Protein AF-K9H1A8-F1 (afdb_monomer_lite)

Organism: NCBI:txid1238182

Structure (mmCIF, N/CA/C/O backbone):
data_AF-K9H1A8-F1
#
_entry.id   AF-K9H1A8-F1
#
loop_
_atom_site.group_PDB
_atom_site.id
_atom_site.type_symbol
_atom_site.label_atom_id
_atom_site.label_alt_id
_atom_site.label_comp_id
_atom_site.label_asym_id
_atom_site.label_entity_id
_atom_site.label_seq_id
_atom_site.pdbx_PDB_ins_code
_atom_site.Cartn_x
_atom_site.Cartn_y
_atom_site.Cartn_z
_atom_site.occupancy
_atom_site.B_iso_or_equiv
_atom_site.auth_seq_id
_atom_site.auth_comp_id
_atom_site.auth_asym_id
_atom_site.auth_atom_id
_atom_site.pdbx_PDB_model_num
ATOM 1 N N . MET A 1 1 ? -15.437 -6.084 16.283 1.00 65.38 1 MET A N 1
ATOM 2 C CA . MET A 1 1 ? -15.040 -6.620 14.962 1.00 65.38 1 MET A CA 1
ATOM 3 C C . MET A 1 1 ? -14.101 -5.665 14.222 1.00 65.38 1 MET A C 1
ATOM 5 O O . MET A 1 1 ? -13.011 -6.081 13.855 1.00 65.38 1 MET A O 1
ATOM 9 N N . THR A 1 2 ? -14.446 -4.380 14.098 1.00 81.38 2 THR A N 1
ATOM 10 C CA . THR A 1 2 ? -13.653 -3.363 13.374 1.00 81.38 2 THR A CA 1
ATOM 11 C C . THR A 1 2 ? -12.218 -3.180 13.889 1.00 81.38 2 THR A C 1
ATOM 13 O O . THR A 1 2 ? -11.306 -3.032 13.087 1.00 81.38 2 THR A O 1
ATOM 16 N N . LYS A 1 3 ? -11.985 -3.277 15.209 1.00 82.44 3 LYS A N 1
ATOM 17 C CA . LYS A 1 3 ? -10.640 -3.169 15.809 1.00 82.44 3 LYS A CA 1
ATOM 18 C C . LYS A 1 3 ? -9.676 -4.256 15.313 1.00 82.44 3 LYS A C 1
ATOM 20 O O . LYS A 1 3 ? -8.585 -3.936 14.871 1.00 82.44 3 LYS A O 1
ATOM 25 N N . THR A 1 4 ? -10.089 -5.525 15.330 1.00 87.94 4 THR A N 1
ATOM 26 C CA . THR A 1 4 ? -9.261 -6.647 14.847 1.00 87.94 4 THR A CA 1
ATOM 27 C C . THR A 1 4 ? -8.971 -6.532 13.351 1.00 87.94 4 THR A C 1
ATOM 29 O O . THR A 1 4 ? -7.853 -6.777 12.918 1.00 87.94 4 THR A O 1
ATOM 32 N N . MET A 1 5 ? -9.959 -6.105 12.559 1.00 91.44 5 MET A N 1
ATOM 33 C CA . MET A 1 5 ? -9.769 -5.883 11.125 1.00 91.44 5 MET A CA 1
ATOM 34 C C . MET A 1 5 ? -8.775 -4.747 10.846 1.00 91.44 5 MET A C 1
ATOM 36 O O . MET A 1 5 ? -7.933 -4.885 9.964 1.00 91.44 5 MET A O 1
ATOM 40 N N . LEU A 1 6 ? -8.844 -3.656 11.614 1.00 92.50 6 LEU A N 1
ATOM 41 C CA . LEU A 1 6 ? -7.923 -2.527 11.499 1.00 92.50 6 LEU A CA 1
ATOM 42 C C . LEU A 1 6 ? -6.485 -2.908 11.881 1.00 92.50 6 LEU A C 1
ATOM 44 O O . LEU A 1 6 ? -5.560 -2.482 11.201 1.00 92.50 6 LEU A O 1
ATOM 48 N N . GLU A 1 7 ? -6.291 -3.730 12.917 1.00 93.56 7 GLU A N 1
ATOM 49 C CA . GLU A 1 7 ? -4.963 -4.251 13.286 1.00 93.56 7 GLU A CA 1
ATOM 50 C C . GLU A 1 7 ? -4.383 -5.155 12.187 1.00 93.56 7 GLU A C 1
ATOM 52 O O . GLU A 1 7 ? -3.217 -5.020 11.828 1.00 93.56 7 GLU A O 1
ATOM 57 N N . ASN A 1 8 ? -5.199 -6.015 11.570 1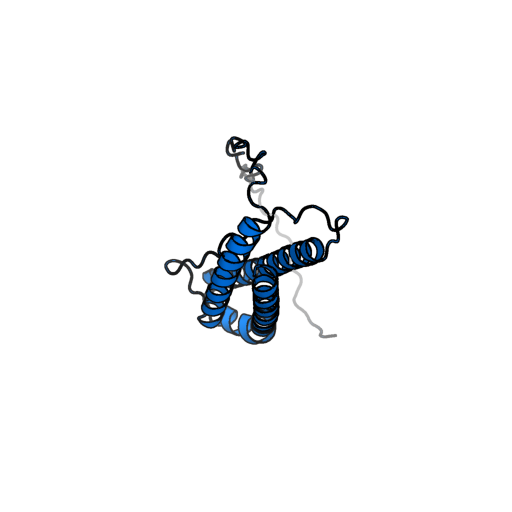.00 95.56 8 ASN A N 1
ATOM 58 C CA . ASN A 1 8 ? -4.738 -6.819 10.433 1.00 95.56 8 ASN A CA 1
ATOM 59 C C . ASN A 1 8 ? -4.329 -5.929 9.247 1.00 95.56 8 ASN A C 1
ATOM 61 O O . ASN A 1 8 ? -3.265 -6.121 8.675 1.00 95.56 8 ASN A O 1
ATOM 65 N N . ILE A 1 9 ? -5.135 -4.913 8.916 1.00 95.44 9 ILE A N 1
ATOM 66 C CA . ILE A 1 9 ? -4.807 -3.946 7.854 1.00 95.44 9 ILE A CA 1
ATOM 67 C C . ILE A 1 9 ? -3.542 -3.145 8.200 1.00 95.44 9 ILE A C 1
ATOM 69 O O . ILE A 1 9 ? -2.758 -2.834 7.309 1.00 95.44 9 ILE A O 1
ATOM 73 N N . TYR A 1 10 ? -3.321 -2.821 9.476 1.00 95.75 10 TYR A N 1
ATOM 74 C CA . TYR A 1 10 ? -2.099 -2.165 9.938 1.00 95.75 10 TYR A CA 1
ATOM 75 C C . TYR A 1 10 ? -0.860 -3.021 9.665 1.00 95.75 10 TYR A C 1
ATOM 77 O O . TYR A 1 10 ? 0.114 -2.520 9.106 1.00 95.75 10 TYR A O 1
ATOM 85 N N . HIS A 1 11 ? -0.908 -4.307 10.017 1.00 97.00 11 HIS A N 1
ATOM 86 C CA . HIS A 1 11 ? 0.184 -5.234 9.737 1.00 97.00 11 HIS A CA 1
ATOM 87 C C . HIS A 1 11 ? 0.410 -5.411 8.234 1.00 97.00 11 HIS A C 1
ATOM 89 O O . HIS A 1 11 ? 1.544 -5.260 7.786 1.00 97.00 11 HIS A O 1
ATOM 95 N N . ASP A 1 12 ? -0.657 -5.608 7.454 1.00 97.38 12 ASP A N 1
ATOM 96 C CA . ASP A 1 12 ? -0.573 -5.695 5.992 1.00 97.38 12 ASP A CA 1
ATOM 97 C C . ASP A 1 12 ? 0.077 -4.430 5.394 1.00 97.38 12 ASP A C 1
ATOM 99 O O . ASP A 1 12 ? 0.908 -4.518 4.490 1.00 97.38 12 ASP A O 1
ATOM 103 N N . ALA A 1 13 ? -0.261 -3.244 5.919 1.00 96.62 13 ALA A N 1
ATOM 104 C CA . ALA A 1 13 ? 0.293 -1.972 5.458 1.00 96.62 13 ALA A CA 1
ATOM 105 C C . ALA A 1 13 ? 1.786 -1.847 5.768 1.00 96.62 13 ALA A C 1
ATOM 107 O O . ALA A 1 13 ? 2.534 -1.371 4.915 1.00 96.62 13 ALA A O 1
ATOM 108 N N . LEU A 1 14 ? 2.224 -2.270 6.959 1.00 97.50 14 LEU A N 1
ATOM 109 C CA . LEU A 1 14 ? 3.640 -2.283 7.331 1.00 97.50 14 LEU A CA 1
ATOM 110 C C . LEU A 1 14 ? 4.438 -3.251 6.459 1.00 97.50 14 LEU A C 1
ATOM 112 O O . LEU A 1 14 ? 5.447 -2.844 5.887 1.00 97.50 14 LEU A O 1
ATOM 116 N N . THR A 1 15 ? 3.956 -4.486 6.296 1.00 98.00 15 THR A N 1
ATOM 117 C CA . THR A 1 15 ? 4.596 -5.488 5.435 1.00 98.00 15 THR A CA 1
ATOM 118 C C . THR A 1 15 ? 4.716 -4.980 4.003 1.00 98.00 15 THR A C 1
ATOM 120 O O . THR A 1 15 ? 5.789 -5.047 3.411 1.00 98.00 15 THR A O 1
ATOM 123 N N . LEU A 1 16 ? 3.657 -4.384 3.452 1.00 97.62 16 LEU A N 1
ATOM 124 C CA . LEU A 1 16 ? 3.700 -3.845 2.096 1.00 97.62 16 LEU A CA 1
ATOM 125 C C . LEU A 1 16 ? 4.650 -2.643 1.964 1.00 97.62 16 LEU A C 1
ATOM 127 O O . LEU A 1 16 ? 5.263 -2.450 0.915 1.00 97.62 16 LEU A O 1
ATOM 131 N N . MET A 1 17 ? 4.806 -1.841 3.018 1.00 96.62 17 MET A N 1
ATOM 132 C CA . MET A 1 17 ? 5.795 -0.762 3.050 1.00 96.62 17 MET A CA 1
ATOM 133 C C . MET A 1 17 ? 7.228 -1.277 3.052 1.00 96.62 17 MET A C 1
ATOM 135 O O . MET A 1 17 ? 8.084 -0.687 2.394 1.00 96.62 17 MET A O 1
ATOM 139 N N . GLU A 1 18 ? 7.487 -2.361 3.780 1.00 97.56 18 GLU A N 1
ATOM 140 C CA . GLU A 1 18 ? 8.779 -3.042 3.774 1.00 97.56 18 GLU A CA 1
ATOM 141 C C . GLU A 1 18 ? 9.068 -3.626 2.391 1.00 97.56 18 GLU A C 1
ATOM 143 O O . GLU A 1 18 ? 10.097 -3.287 1.811 1.00 97.56 18 GLU A O 1
ATOM 148 N N . GLU A 1 19 ? 8.123 -4.367 1.801 1.00 97.69 19 GLU A N 1
ATOM 149 C CA . GLU A 1 19 ? 8.263 -4.898 0.438 1.00 97.69 19 GLU A CA 1
ATOM 150 C C . GLU A 1 19 ? 8.527 -3.783 -0.590 1.00 97.69 19 GLU A C 1
ATOM 152 O O . GLU A 1 19 ? 9.390 -3.922 -1.459 1.00 97.69 19 GLU A O 1
ATOM 157 N N . MET A 1 20 ? 7.816 -2.653 -0.488 1.00 96.62 20 MET A N 1
ATOM 158 C CA . MET A 1 20 ? 8.007 -1.508 -1.382 1.00 96.62 20 MET A CA 1
ATOM 159 C C . MET A 1 20 ? 9.377 -0.849 -1.187 1.00 96.62 20 MET A C 1
ATOM 161 O O . MET A 1 20 ? 10.031 -0.472 -2.160 1.00 96.62 20 MET A O 1
ATOM 165 N N . ARG A 1 21 ? 9.829 -0.696 0.062 1.00 95.69 21 ARG A N 1
ATOM 166 C CA . ARG A 1 21 ? 11.154 -0.149 0.380 1.00 95.69 21 ARG A CA 1
ATOM 167 C C . ARG A 1 21 ? 12.255 -1.027 -0.201 1.00 95.69 21 ARG A C 1
ATOM 169 O O . ARG A 1 21 ? 13.202 -0.491 -0.777 1.00 95.69 21 ARG A O 1
ATOM 176 N N . ASP A 1 22 ? 12.135 -2.337 -0.037 1.00 96.06 22 ASP A N 1
ATOM 177 C CA . ASP A 1 22 ? 13.143 -3.295 -0.478 1.00 96.06 22 ASP A CA 1
ATOM 178 C C . ASP A 1 22 ? 13.198 -3.318 -2.016 1.00 96.06 22 ASP A C 1
ATOM 180 O O . ASP A 1 22 ? 14.273 -3.139 -2.589 1.00 96.06 22 ASP A O 1
ATOM 184 N N . TYR A 1 23 ? 12.040 -3.310 -2.692 1.00 95.69 23 TYR A N 1
ATOM 185 C CA . TYR A 1 23 ? 11.967 -3.124 -4.146 1.00 95.69 23 TYR A CA 1
ATOM 186 C C . TYR A 1 23 ? 12.657 -1.831 -4.613 1.00 95.69 23 TYR A C 1
ATOM 188 O O . TYR A 1 23 ? 13.473 -1.854 -5.535 1.00 95.69 23 TYR A O 1
ATOM 196 N N . VAL A 1 24 ? 12.374 -0.687 -3.976 1.00 93.94 24 VAL A N 1
ATOM 197 C CA . VAL A 1 24 ? 12.978 0.605 -4.354 1.00 93.94 24 VAL A CA 1
ATOM 198 C C . VAL A 1 24 ? 14.499 0.600 -4.188 1.00 93.94 24 VAL A C 1
ATOM 200 O O . VAL A 1 24 ? 15.199 1.246 -4.971 1.00 93.94 24 VAL A O 1
ATOM 203 N N . ARG A 1 25 ? 15.016 -0.109 -3.180 1.00 93.25 25 ARG A N 1
ATOM 204 C CA . ARG A 1 25 ? 16.453 -0.183 -2.889 1.00 93.25 25 ARG A CA 1
ATOM 205 C C . ARG A 1 25 ? 17.200 -1.134 -3.816 1.00 93.25 25 ARG A C 1
ATOM 207 O O . ARG A 1 25 ? 18.297 -0.790 -4.252 1.00 93.25 25 ARG A O 1
ATOM 214 N N . GLU A 1 26 ? 16.634 -2.303 -4.089 1.00 92.56 26 GLU A N 1
ATOM 215 C CA . GLU A 1 26 ? 17.373 -3.424 -4.681 1.00 92.56 26 GLU A CA 1
ATOM 216 C C . GLU A 1 26 ? 17.065 -3.624 -6.168 1.00 92.56 26 GLU A C 1
ATOM 218 O O . GLU A 1 26 ? 17.973 -3.893 -6.961 1.00 92.56 26 GLU A O 1
ATOM 223 N N . ASP A 1 27 ? 15.807 -3.428 -6.565 1.00 92.06 27 ASP A N 1
ATOM 224 C CA . ASP A 1 27 ? 15.312 -3.858 -7.876 1.00 92.06 27 ASP A CA 1
ATOM 225 C C . ASP A 1 27 ? 14.937 -2.687 -8.783 1.00 92.06 27 ASP A C 1
ATOM 227 O O . ASP A 1 27 ? 15.231 -2.713 -9.978 1.00 92.06 27 ASP A O 1
ATOM 231 N N . ALA A 1 28 ? 14.386 -1.603 -8.230 1.00 90.31 28 ALA A N 1
ATOM 232 C CA . ALA A 1 28 ? 13.838 -0.499 -9.018 1.00 90.31 28 ALA A CA 1
ATOM 233 C C . ALA A 1 28 ? 14.861 0.149 -9.962 1.00 90.31 28 ALA A C 1
ATOM 235 O O . ALA A 1 28 ? 14.498 0.632 -11.035 1.00 90.31 28 ALA A O 1
ATOM 236 N N . ARG A 1 29 ? 16.145 0.173 -9.582 1.00 91.12 29 ARG A N 1
ATOM 237 C CA . ARG A 1 29 ? 17.211 0.657 -10.467 1.00 91.12 29 ARG A CA 1
ATOM 238 C C . ARG A 1 29 ? 17.402 -0.273 -11.663 1.00 91.12 29 ARG A C 1
ATOM 240 O O . ARG A 1 29 ? 17.433 0.219 -12.788 1.00 91.12 29 ARG A O 1
ATOM 247 N N . ARG A 1 30 ? 17.521 -1.579 -11.409 1.00 93.06 30 ARG A N 1
ATOM 248 C CA . ARG A 1 30 ? 17.728 -2.612 -12.431 1.00 93.06 30 ARG A CA 1
ATOM 249 C C . ARG A 1 30 ? 16.556 -2.633 -13.408 1.00 93.06 30 ARG A C 1
ATOM 251 O O . ARG A 1 30 ? 16.764 -2.553 -14.614 1.00 93.06 30 ARG A O 1
ATOM 258 N N . ASP A 1 31 ? 15.342 -2.640 -12.874 1.00 92.44 31 ASP A N 1
ATOM 259 C CA . ASP A 1 31 ? 14.112 -2.676 -13.661 1.00 92.44 31 ASP A CA 1
ATOM 260 C C . ASP A 1 31 ? 13.953 -1.416 -14.519 1.00 92.44 31 ASP A C 1
ATOM 262 O O . ASP A 1 31 ? 13.589 -1.492 -15.689 1.00 92.44 31 ASP A O 1
ATOM 266 N N . ARG A 1 32 ? 14.310 -0.244 -13.981 1.00 90.62 32 ARG A N 1
ATOM 267 C CA . ARG A 1 32 ? 14.321 1.010 -14.746 1.00 90.62 32 ARG A CA 1
ATOM 268 C C . ARG A 1 32 ? 15.375 1.018 -15.849 1.00 90.62 32 ARG A C 1
ATOM 270 O O . ARG A 1 32 ? 15.124 1.554 -16.923 1.00 90.62 32 ARG A O 1
ATOM 277 N N . GLU A 1 33 ? 16.565 0.483 -15.597 1.00 91.06 33 GLU A N 1
ATOM 278 C CA . GLU A 1 33 ? 17.636 0.426 -16.599 1.00 91.06 33 GLU A CA 1
ATOM 279 C C . GLU A 1 33 ? 17.300 -0.540 -17.746 1.00 91.06 33 GLU A C 1
ATOM 281 O O . GLU A 1 33 ? 17.692 -0.273 -18.883 1.00 91.06 33 GLU A O 1
ATOM 286 N N . ALA A 1 34 ? 16.511 -1.584 -17.471 1.00 90.81 34 ALA A N 1
ATOM 287 C CA . ALA A 1 34 ? 16.026 -2.542 -18.462 1.00 90.81 34 ALA A CA 1
ATOM 288 C C . ALA A 1 34 ? 14.928 -1.992 -19.395 1.00 90.81 34 ALA A C 1
ATOM 290 O O . ALA A 1 34 ? 14.672 -2.587 -20.441 1.00 90.81 34 ALA A O 1
ATOM 291 N N . LEU A 1 35 ? 14.288 -0.869 -19.046 1.00 87.06 35 LEU A N 1
ATOM 292 C CA . LEU A 1 35 ? 13.226 -0.263 -19.852 1.00 87.06 35 LEU A CA 1
ATOM 293 C C . LEU A 1 35 ? 13.734 0.794 -20.853 1.00 87.06 35 LEU A C 1
ATOM 295 O O . LEU A 1 35 ? 14.728 1.492 -20.573 1.00 87.06 35 LEU A O 1
ATOM 299 N N . PRO A 1 36 ? 13.008 0.985 -21.979 1.00 87.56 36 PRO A N 1
ATOM 300 C CA . PRO A 1 36 ? 13.167 2.141 -22.858 1.00 87.56 36 PRO A CA 1
ATOM 301 C C . PRO A 1 36 ? 13.048 3.452 -22.080 1.00 87.56 36 PRO A C 1
ATOM 303 O O . PRO A 1 36 ? 12.308 3.538 -21.103 1.00 87.56 36 PRO A O 1
ATOM 306 N N . TRP A 1 37 ? 13.766 4.489 -22.518 1.00 85.00 37 TRP A N 1
ATOM 307 C CA . TRP A 1 37 ? 13.797 5.793 -21.842 1.00 85.00 37 TRP A CA 1
ATOM 308 C C . TRP A 1 37 ? 12.399 6.366 -21.562 1.00 85.00 37 TRP A C 1
ATOM 310 O O . TRP A 1 37 ? 12.157 6.870 -20.466 1.00 85.00 37 TRP A O 1
ATOM 320 N N . GLU A 1 38 ? 11.492 6.232 -22.529 1.00 83.62 38 GLU A N 1
ATOM 321 C CA . GLU A 1 38 ? 10.117 6.738 -22.480 1.00 83.62 38 GLU A CA 1
ATOM 322 C C . GLU A 1 38 ? 9.308 6.129 -21.319 1.00 83.62 38 GLU A C 1
ATOM 324 O O . GLU A 1 38 ? 8.533 6.830 -20.670 1.00 83.62 38 GLU A O 1
ATOM 329 N N . ASP A 1 39 ? 9.589 4.874 -20.954 1.00 85.12 39 ASP A N 1
ATOM 330 C CA . ASP A 1 39 ? 8.864 4.144 -19.907 1.00 85.12 39 ASP A CA 1
ATOM 331 C C . ASP A 1 39 ? 9.478 4.321 -18.507 1.00 85.12 39 ASP A C 1
ATOM 333 O O . ASP A 1 39 ? 8.845 4.045 -17.482 1.00 85.12 39 ASP A O 1
ATOM 337 N N . ARG A 1 40 ? 10.715 4.830 -18.413 1.00 89.19 40 ARG A N 1
ATOM 338 C CA . ARG A 1 40 ? 11.422 4.988 -17.124 1.00 89.19 40 ARG A CA 1
ATOM 339 C C . ARG A 1 40 ? 10.720 5.957 -16.183 1.00 89.19 40 ARG A C 1
ATOM 341 O O . ARG A 1 40 ? 10.754 5.767 -14.963 1.00 89.19 40 ARG A O 1
ATOM 348 N N . ALA A 1 41 ? 10.101 6.999 -16.739 1.00 86.62 41 ALA A N 1
ATOM 349 C CA . ALA A 1 41 ? 9.365 7.996 -15.970 1.00 86.62 41 ALA A CA 1
ATOM 350 C C . ALA A 1 41 ? 8.171 7.372 -15.235 1.00 86.62 41 ALA A C 1
ATOM 352 O O . ALA A 1 41 ? 7.891 7.742 -14.092 1.00 86.62 41 ALA A O 1
ATOM 353 N N . ALA A 1 42 ? 7.528 6.374 -15.843 1.00 85.88 42 ALA A N 1
ATOM 354 C CA . ALA A 1 42 ? 6.380 5.711 -15.253 1.00 85.88 42 ALA A CA 1
ATOM 355 C C . ALA A 1 42 ? 6.750 4.927 -13.987 1.00 85.88 42 ALA A C 1
ATOM 357 O O . ALA A 1 42 ? 6.072 5.076 -12.973 1.00 85.88 42 ALA A O 1
ATOM 358 N N . ILE A 1 43 ? 7.867 4.183 -13.981 1.00 88.31 43 ILE A N 1
ATOM 359 C CA . ILE A 1 43 ? 8.357 3.513 -12.759 1.00 88.31 43 ILE A CA 1
ATOM 360 C C . ILE A 1 43 ? 8.579 4.531 -11.637 1.00 88.31 43 ILE A C 1
ATOM 362 O O . ILE A 1 43 ? 8.158 4.312 -10.502 1.00 88.31 43 ILE A O 1
ATOM 366 N N . ILE A 1 44 ? 9.236 5.656 -11.936 1.00 88.69 44 ILE A N 1
ATOM 367 C CA . ILE A 1 44 ? 9.528 6.691 -10.933 1.00 88.69 44 ILE A CA 1
ATOM 368 C C . ILE A 1 44 ? 8.224 7.260 -10.362 1.00 88.69 44 ILE A C 1
ATOM 370 O O . ILE A 1 44 ? 8.084 7.396 -9.142 1.00 88.69 44 ILE A O 1
ATOM 374 N N . GLN A 1 45 ? 7.265 7.570 -11.234 1.00 90.00 45 GLN A N 1
ATOM 375 C CA . GLN A 1 45 ? 5.966 8.100 -10.843 1.00 90.00 45 GLN A CA 1
ATOM 376 C C . GLN A 1 45 ? 5.186 7.106 -9.980 1.00 90.00 45 GLN A C 1
ATOM 378 O O . GLN A 1 45 ? 4.683 7.490 -8.921 1.00 90.00 45 GLN A O 1
ATOM 383 N N . VAL A 1 46 ? 5.121 5.839 -10.391 1.00 91.00 46 VAL A N 1
ATOM 384 C CA . VAL A 1 46 ? 4.426 4.781 -9.650 1.00 91.00 46 VAL A CA 1
ATOM 385 C C . VAL A 1 46 ? 5.090 4.554 -8.294 1.00 91.00 46 VAL A C 1
ATOM 387 O O . VAL A 1 46 ? 4.392 4.546 -7.282 1.00 91.00 46 VAL A O 1
ATOM 390 N N . ASN A 1 47 ? 6.423 4.488 -8.227 1.00 91.56 47 ASN A N 1
ATOM 391 C CA . ASN A 1 47 ? 7.149 4.325 -6.964 1.00 91.56 47 ASN A CA 1
ATOM 392 C C . ASN A 1 47 ? 6.854 5.453 -5.973 1.00 91.56 47 ASN A C 1
ATOM 394 O O . ASN A 1 47 ? 6.584 5.209 -4.792 1.00 91.56 47 ASN A O 1
ATOM 398 N N . ARG A 1 48 ? 6.876 6.702 -6.453 1.00 91.81 48 ARG A N 1
ATOM 399 C CA . ARG A 1 48 ? 6.545 7.874 -5.639 1.00 91.81 48 ARG A CA 1
ATOM 400 C C . ARG A 1 48 ? 5.096 7.823 -5.160 1.00 91.81 48 ARG A C 1
ATOM 402 O O . ARG A 1 48 ? 4.843 8.036 -3.976 1.00 91.81 48 ARG A O 1
ATOM 409 N N . LEU A 1 49 ? 4.158 7.539 -6.063 1.00 91.31 49 LEU A N 1
ATOM 410 C CA . LEU A 1 49 ? 2.732 7.481 -5.749 1.00 91.31 49 LEU A CA 1
ATOM 411 C C . LEU A 1 49 ? 2.430 6.399 -4.707 1.00 91.31 49 LEU A C 1
ATOM 413 O O . LEU A 1 49 ? 1.747 6.676 -3.723 1.00 91.31 49 LEU A O 1
ATOM 417 N N . MET A 1 50 ? 2.981 5.201 -4.901 1.00 92.25 50 MET A N 1
ATOM 418 C CA . MET A 1 50 ? 2.878 4.072 -3.977 1.00 92.25 50 MET A CA 1
ATOM 419 C C . MET A 1 50 ? 3.369 4.447 -2.581 1.00 92.25 50 MET A C 1
ATOM 421 O O . MET A 1 50 ? 2.637 4.297 -1.607 1.00 92.25 50 MET A O 1
ATOM 425 N N . THR A 1 51 ? 4.576 5.009 -2.490 1.00 92.38 51 THR A N 1
ATOM 426 C CA . THR A 1 51 ? 5.193 5.374 -1.207 1.00 92.38 51 THR A CA 1
ATOM 427 C C . THR A 1 51 ? 4.336 6.388 -0.450 1.00 92.38 51 THR A C 1
ATOM 429 O O . THR A 1 51 ? 4.013 6.188 0.719 1.00 92.38 51 THR A O 1
ATOM 432 N N . VAL A 1 52 ? 3.900 7.457 -1.125 1.00 91.69 52 VAL A N 1
ATOM 433 C CA . VAL A 1 52 ? 3.055 8.497 -0.516 1.00 91.69 52 VAL A CA 1
ATOM 434 C C . VAL A 1 52 ? 1.716 7.922 -0.053 1.00 91.69 52 VAL A C 1
ATOM 436 O O . VAL A 1 52 ? 1.264 8.221 1.051 1.00 91.69 52 VAL A O 1
ATOM 439 N N . ARG A 1 53 ? 1.081 7.069 -0.863 1.00 91.44 53 ARG A N 1
ATOM 440 C CA . ARG A 1 53 ? -0.216 6.480 -0.508 1.00 91.44 53 ARG A CA 1
ATOM 441 C C . ARG A 1 53 ? -0.130 5.487 0.639 1.00 91.44 53 ARG A C 1
ATOM 443 O O . ARG A 1 53 ? -1.025 5.480 1.477 1.00 91.44 53 ARG A O 1
ATOM 450 N N . LEU A 1 54 ? 0.938 4.702 0.720 1.00 94.06 54 LEU A N 1
ATOM 451 C CA . LEU A 1 54 ? 1.172 3.822 1.862 1.00 94.06 54 LEU A CA 1
ATOM 452 C C . LEU A 1 54 ? 1.363 4.629 3.155 1.00 94.06 54 LEU A C 1
ATOM 454 O O . LEU A 1 54 ? 0.744 4.304 4.169 1.00 94.06 54 LEU A O 1
ATOM 458 N N . CYS A 1 55 ? 2.109 5.738 3.111 1.00 93.25 55 CYS A N 1
ATOM 459 C CA . CYS A 1 55 ? 2.220 6.654 4.252 1.00 93.25 55 CYS A CA 1
ATOM 460 C C . CYS A 1 55 ? 0.853 7.210 4.674 1.00 93.25 55 CYS A C 1
ATOM 462 O O . CYS A 1 55 ? 0.507 7.191 5.854 1.00 93.25 55 CYS A O 1
ATOM 464 N N . HIS A 1 56 ? 0.054 7.669 3.711 1.00 91.75 56 HIS A N 1
ATOM 465 C CA . HIS A 1 56 ? -1.298 8.156 3.967 1.00 91.75 56 HIS A CA 1
ATOM 466 C C . HIS A 1 56 ? -2.217 7.077 4.560 1.00 91.75 56 HIS A C 1
ATOM 468 O O . HIS A 1 56 ? -2.984 7.356 5.482 1.00 91.75 56 HIS A O 1
ATOM 474 N N . ALA A 1 57 ? -2.124 5.837 4.074 1.00 92.94 57 ALA A N 1
ATOM 475 C CA . ALA A 1 57 ? -2.872 4.713 4.621 1.00 92.94 57 ALA A CA 1
ATOM 476 C C . ALA A 1 57 ? -2.502 4.462 6.090 1.00 92.94 57 ALA A C 1
ATOM 478 O O . ALA A 1 57 ? -3.398 4.345 6.923 1.00 92.94 57 ALA A O 1
ATOM 479 N N . LEU A 1 58 ? -1.210 4.466 6.444 1.00 93.31 58 LEU A N 1
ATOM 480 C CA . LEU A 1 58 ? -0.787 4.336 7.844 1.00 93.31 58 LEU A CA 1
ATOM 481 C C . LEU A 1 58 ? -1.295 5.467 8.726 1.00 93.31 58 LEU A C 1
ATOM 483 O O . LEU A 1 58 ? -1.775 5.193 9.822 1.00 93.31 58 LEU A O 1
ATOM 487 N N . GLN A 1 59 ? -1.205 6.714 8.267 1.00 91.25 59 GLN A N 1
ATOM 488 C CA . GLN A 1 59 ? -1.715 7.862 9.021 1.00 91.25 59 GLN A CA 1
ATOM 489 C C . GLN A 1 59 ? -3.210 7.702 9.311 1.00 91.25 59 GLN A C 1
ATOM 491 O O . GLN A 1 59 ? -3.650 7.897 10.444 1.00 91.25 59 GLN A O 1
ATOM 496 N N . LEU A 1 60 ? -3.986 7.275 8.310 1.00 90.62 60 LEU A N 1
ATOM 497 C CA . LEU A 1 60 ? -5.413 7.022 8.469 1.00 90.62 60 LEU A CA 1
ATOM 498 C C . LEU A 1 60 ? -5.682 5.869 9.448 1.00 90.62 60 LEU A C 1
ATOM 500 O O . LEU A 1 60 ? -6.537 5.990 10.325 1.00 90.62 60 LEU A O 1
ATOM 504 N N . ILE A 1 61 ? -4.932 4.769 9.341 1.00 92.25 61 ILE A N 1
ATOM 505 C CA . ILE A 1 61 ? -5.032 3.629 10.260 1.00 92.25 61 ILE A CA 1
ATOM 506 C C . ILE A 1 61 ? -4.718 4.061 11.697 1.00 92.25 61 ILE A C 1
ATOM 508 O O . ILE A 1 61 ? -5.469 3.729 12.610 1.00 92.25 61 ILE A O 1
ATOM 512 N N . GLN A 1 62 ? -3.640 4.817 11.911 1.00 90.38 62 GLN A N 1
ATOM 513 C CA . GLN A 1 62 ? -3.231 5.300 13.231 1.00 90.38 62 GLN A CA 1
ATOM 514 C C . GLN A 1 62 ? -4.279 6.230 13.848 1.00 90.38 62 GLN A C 1
ATOM 516 O O . GLN A 1 62 ? -4.623 6.050 15.015 1.00 90.38 62 GLN A O 1
ATOM 521 N N . ALA A 1 63 ? -4.848 7.150 13.062 1.00 88.44 63 ALA A N 1
ATOM 522 C CA . ALA A 1 63 ? -5.940 8.011 13.515 1.00 88.44 63 ALA A CA 1
ATOM 523 C C . ALA A 1 63 ? -7.156 7.186 13.973 1.00 88.44 63 ALA A C 1
ATOM 525 O O . ALA A 1 63 ? -7.705 7.413 15.052 1.00 88.44 63 ALA A O 1
ATOM 526 N N . HIS A 1 64 ? -7.535 6.161 13.202 1.00 88.19 64 HIS A N 1
ATOM 527 C CA . HIS A 1 64 ? -8.618 5.252 13.587 1.00 88.19 64 HIS A CA 1
ATOM 528 C C . HIS A 1 64 ? -8.290 4.434 14.838 1.00 88.19 64 HIS A C 1
ATOM 530 O O . HIS A 1 64 ? -9.167 4.234 15.678 1.00 88.19 64 HIS A O 1
ATOM 536 N N . ARG A 1 65 ? -7.042 3.975 15.003 1.00 89.50 65 ARG A N 1
ATOM 537 C CA . ARG A 1 65 ? -6.608 3.244 16.205 1.00 89.50 65 ARG A CA 1
ATOM 538 C C . ARG A 1 65 ? -6.691 4.118 17.454 1.00 89.50 65 ARG A C 1
ATOM 540 O O . ARG A 1 65 ? -7.237 3.657 18.453 1.00 89.50 65 ARG A O 1
ATOM 547 N N . ALA A 1 66 ? -6.206 5.358 17.387 1.00 86.56 66 ALA A N 1
ATOM 548 C CA . ALA A 1 66 ? -6.274 6.311 18.494 1.00 86.56 66 ALA A CA 1
ATOM 549 C C . ALA A 1 66 ? -7.732 6.602 18.887 1.00 86.56 66 ALA A C 1
ATOM 551 O O . ALA A 1 66 ? -8.112 6.440 20.048 1.00 86.56 66 ALA A O 1
ATOM 552 N N . ARG A 1 67 ? -8.593 6.867 17.896 1.00 84.81 67 ARG A N 1
ATOM 553 C CA . ARG A 1 67 ? -10.032 7.067 18.112 1.00 84.81 67 ARG A CA 1
ATOM 554 C C . ARG A 1 67 ? -10.704 5.858 18.768 1.00 84.81 67 ARG A C 1
ATOM 556 O O . ARG A 1 67 ? -11.463 6.011 19.720 1.00 84.81 67 ARG A O 1
ATOM 563 N N . LEU A 1 68 ? -10.423 4.643 18.289 1.00 84.94 68 LEU A N 1
ATOM 564 C CA . LEU A 1 68 ? -10.956 3.406 18.878 1.00 84.94 68 LEU A CA 1
ATOM 565 C C . LEU A 1 68 ? -10.398 3.114 20.281 1.00 84.94 68 LEU A C 1
ATOM 567 O O . LEU A 1 68 ? -10.995 2.324 21.013 1.00 84.94 68 LEU A O 1
ATOM 571 N N . ALA A 1 69 ? -9.268 3.715 20.656 1.00 86.38 69 ALA A N 1
ATOM 572 C CA . ALA A 1 69 ? -8.715 3.657 22.006 1.00 86.38 69 ALA A CA 1
ATOM 573 C C . ALA A 1 69 ? -9.337 4.698 22.958 1.00 86.38 69 ALA A C 1
ATOM 575 O O . ALA A 1 69 ? -9.031 4.676 24.147 1.00 86.38 69 ALA A O 1
ATOM 576 N N . GLY A 1 70 ? -10.228 5.565 22.463 1.00 82.75 70 GLY A N 1
ATOM 577 C CA . GLY A 1 70 ? -10.868 6.619 23.250 1.00 82.75 70 GLY A CA 1
ATOM 578 C C . GLY A 1 70 ? -10.051 7.907 23.350 1.00 82.75 70 GLY A C 1
ATOM 579 O O . GLY A 1 70 ? -10.403 8.773 24.146 1.00 82.75 70 GLY A O 1
ATOM 580 N N . ASP A 1 71 ? -8.988 8.049 22.553 1.00 79.81 71 ASP A N 1
ATOM 581 C CA . ASP A 1 71 ? -8.267 9.312 22.429 1.00 79.81 71 ASP A CA 1
ATOM 582 C C . ASP A 1 71 ? -9.098 10.273 21.565 1.00 79.81 71 ASP A C 1
ATOM 584 O O . ASP A 1 71 ? -9.176 10.132 20.344 1.00 79.81 71 ASP A O 1
ATOM 588 N N . LEU A 1 72 ? -9.806 11.192 22.224 1.00 60.50 72 LEU A N 1
ATOM 589 C CA . LEU A 1 72 ? -10.664 12.196 21.584 1.00 60.50 72 LEU A CA 1
ATOM 590 C C . LEU A 1 72 ? -9.875 13.432 21.118 1.00 60.50 72 LEU A C 1
ATOM 592 O O . LEU A 1 72 ? -10.392 14.198 20.306 1.00 60.50 72 LEU A O 1
ATOM 596 N N . GLU A 1 73 ? -8.639 13.603 21.602 1.00 62.94 73 GLU A N 1
ATOM 597 C CA . GLU A 1 73 ? -7.699 14.650 21.173 1.00 62.94 73 GLU A CA 1
ATOM 598 C C . GLU A 1 73 ? -6.938 14.235 19.907 1.00 62.94 73 GLU A C 1
ATOM 600 O O . GLU A 1 73 ? -6.466 15.085 19.146 1.00 62.94 73 GLU A O 1
ATOM 605 N N . ALA A 1 74 ? -6.884 12.929 19.617 1.00 60.06 74 ALA A N 1
ATOM 606 C CA . ALA A 1 74 ? -6.633 12.429 18.274 1.00 60.06 74 ALA A CA 1
ATOM 607 C C . ALA A 1 74 ? -7.798 12.872 17.377 1.00 60.06 74 ALA A C 1
ATOM 609 O O . ALA A 1 74 ? -8.799 12.173 17.222 1.00 60.06 74 ALA A O 1
ATOM 610 N N . GLY A 1 75 ? -7.694 14.099 16.864 1.00 59.41 75 GLY A N 1
ATOM 611 C CA . GLY A 1 75 ? -8.735 14.780 16.109 1.00 59.41 75 GLY A CA 1
ATOM 612 C C . GLY A 1 75 ? -9.254 13.998 14.897 1.00 59.41 75 GLY A C 1
ATOM 613 O O . GLY A 1 75 ? -8.873 12.863 14.611 1.00 59.41 75 GLY A O 1
ATOM 614 N N . ARG A 1 76 ? -10.169 14.627 14.152 1.00 69.25 76 ARG A N 1
ATOM 615 C CA . ARG A 1 76 ? -10.806 14.023 12.973 1.00 69.25 76 ARG A CA 1
ATOM 616 C C . ARG A 1 76 ? -9.749 13.377 12.058 1.00 69.25 76 ARG A C 1
ATOM 618 O O . ARG A 1 76 ? -8.794 14.069 11.692 1.00 69.25 76 ARG A O 1
ATOM 625 N N . PRO A 1 77 ? -9.906 12.092 11.673 1.00 69.56 77 PRO A N 1
ATOM 626 C CA . PRO A 1 77 ? -8.975 11.447 10.762 1.00 69.56 77 PRO A CA 1
ATOM 627 C C . PRO A 1 77 ? -8.789 12.303 9.506 1.00 69.56 77 PRO A C 1
ATOM 629 O O . PRO A 1 77 ? -9.764 12.889 9.021 1.00 69.56 77 PRO A O 1
ATOM 632 N N . PRO A 1 78 ? -7.560 12.410 8.979 1.00 71.00 78 PRO A N 1
ATOM 633 C CA . PRO A 1 78 ? -7.308 13.255 7.827 1.00 71.00 78 PRO A CA 1
ATOM 634 C C . PRO A 1 78 ? -8.174 12.787 6.651 1.00 71.00 78 PRO A C 1
ATOM 636 O O . PRO A 1 78 ? -8.318 11.586 6.404 1.00 71.00 78 PRO A O 1
ATOM 639 N N . ARG A 1 79 ? -8.766 13.743 5.924 1.00 71.69 79 ARG A N 1
ATOM 640 C CA . ARG A 1 79 ? -9.584 13.479 4.730 1.00 71.69 79 ARG A CA 1
ATOM 641 C C . ARG A 1 79 ? -8.682 13.061 3.570 1.00 71.69 79 ARG A C 1
ATOM 643 O O . ARG A 1 79 ? -8.357 13.857 2.694 1.00 71.69 79 ARG A O 1
ATOM 650 N N . ILE A 1 80 ? -8.244 11.811 3.602 1.00 71.69 80 ILE A N 1
ATOM 651 C CA . ILE A 1 80 ? -7.361 11.228 2.599 1.00 71.69 80 ILE A CA 1
ATOM 652 C C . ILE A 1 80 ? -8.197 10.341 1.682 1.00 71.69 80 ILE A C 1
ATOM 654 O O . ILE A 1 80 ? -8.692 9.291 2.088 1.00 71.69 80 ILE A O 1
ATOM 658 N N . GLY A 1 81 ? -8.304 10.740 0.415 1.00 69.31 81 GLY A N 1
ATOM 659 C CA . GLY A 1 81 ? -8.802 9.863 -0.639 1.00 69.31 81 GLY A CA 1
ATOM 660 C C . GLY A 1 81 ? -7.754 8.807 -0.990 1.00 69.31 81 GLY A C 1
ATOM 661 O O . GLY A 1 81 ? -6.732 9.121 -1.603 1.00 69.31 81 GLY A O 1
ATOM 662 N N . LEU A 1 82 ? -8.005 7.549 -0.627 1.00 74.44 82 LEU A N 1
ATOM 663 C CA . LEU A 1 82 ? -7.195 6.405 -1.055 1.00 74.44 82 LEU A CA 1
ATOM 664 C C . LEU A 1 82 ? -7.671 5.927 -2.429 1.00 74.44 82 LEU A C 1
ATOM 666 O O . LEU A 1 82 ? -8.282 4.873 -2.566 1.00 74.44 82 LEU A O 1
ATOM 670 N N . ALA A 1 83 ? -7.436 6.747 -3.453 1.00 76.81 83 ALA A N 1
ATOM 671 C CA . ALA A 1 83 ? -7.695 6.332 -4.825 1.00 76.81 83 ALA A CA 1
ATOM 672 C C . ALA A 1 83 ? -6.760 5.166 -5.212 1.00 76.81 83 ALA A C 1
ATOM 674 O O . ALA A 1 83 ? -5.617 5.125 -4.741 1.00 76.81 83 ALA A O 1
ATOM 675 N N . PRO A 1 84 ? -7.199 4.245 -6.086 1.00 81.12 84 P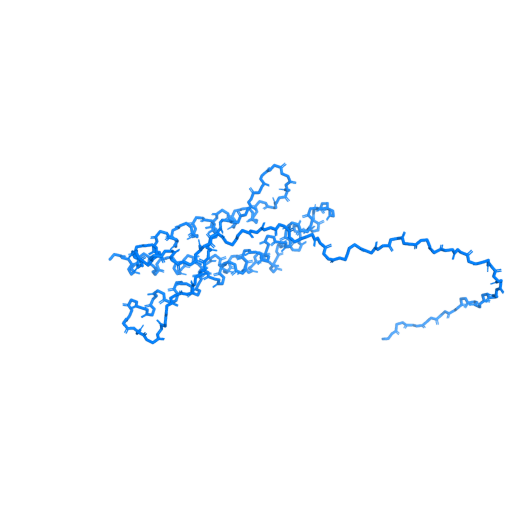RO A N 1
ATOM 676 C CA . PRO A 1 84 ? -6.366 3.147 -6.563 1.00 81.12 84 PRO A CA 1
ATOM 677 C C . PRO A 1 84 ? -5.178 3.672 -7.369 1.00 81.12 84 PRO A C 1
ATOM 679 O O . PRO A 1 84 ? -5.227 4.737 -7.999 1.00 81.12 84 PRO A O 1
ATOM 682 N N . VAL A 1 85 ? -4.050 2.976 -7.283 1.00 81.00 85 VAL A N 1
ATOM 683 C CA . VAL A 1 85 ? -2.845 3.218 -8.082 1.00 81.00 85 VAL A CA 1
ATOM 684 C C . VAL A 1 85 ? -3.186 2.839 -9.512 1.00 81.00 85 VAL A C 1
ATOM 686 O O . VAL A 1 85 ? -3.585 1.695 -9.737 1.00 81.00 85 VAL A O 1
ATOM 689 N N . PRO A 1 86 ? -3.111 3.790 -10.461 1.00 77.81 86 PRO A N 1
ATOM 690 C CA . PRO A 1 86 ? -3.449 3.513 -11.841 1.00 77.81 86 PRO A CA 1
ATOM 691 C C . PRO A 1 86 ? -2.413 2.540 -12.399 1.00 77.81 86 PRO A C 1
ATOM 693 O O . PRO A 1 86 ? -1.241 2.878 -12.548 1.00 77.81 86 PRO A O 1
ATOM 696 N N . VAL A 1 87 ? -2.861 1.319 -12.673 1.00 71.19 87 VAL A N 1
ATOM 697 C CA . VAL A 1 87 ? -2.090 0.301 -13.382 1.00 71.19 87 VAL A CA 1
ATOM 698 C C . VAL A 1 87 ? -2.682 0.240 -14.782 1.00 71.19 87 VAL A C 1
ATOM 700 O O . VAL A 1 87 ? -3.583 -0.557 -15.044 1.00 71.19 87 VAL A O 1
ATOM 703 N N . ASP A 1 88 ? -2.261 1.146 -15.665 1.00 66.50 88 ASP A N 1
ATOM 704 C CA . ASP A 1 88 ? -2.677 1.061 -17.063 1.00 66.50 88 ASP A CA 1
ATOM 705 C C . ASP A 1 88 ? -1.906 -0.079 -17.737 1.00 66.50 88 ASP A C 1
ATOM 707 O O . ASP A 1 88 ? -0.723 0.041 -18.050 1.00 66.50 88 ASP A O 1
ATOM 711 N N . ARG A 1 89 ? -2.589 -1.212 -17.930 1.00 58.84 89 ARG A N 1
ATOM 712 C CA . ARG A 1 89 ? -2.021 -2.419 -18.546 1.00 58.84 89 ARG A CA 1
ATOM 713 C C . ARG A 1 89 ? -1.834 -2.289 -20.060 1.00 58.84 89 ARG A C 1
ATOM 715 O O . ARG A 1 89 ? -1.350 -3.235 -20.678 1.00 58.84 89 ARG A O 1
ATOM 722 N N . HIS A 1 90 ? -2.268 -1.186 -20.672 1.00 55.41 90 HIS A N 1
ATOM 723 C CA . HIS A 1 90 ? -2.325 -1.044 -22.127 1.00 55.41 90 HIS A CA 1
ATOM 724 C C . HIS A 1 90 ? -1.366 0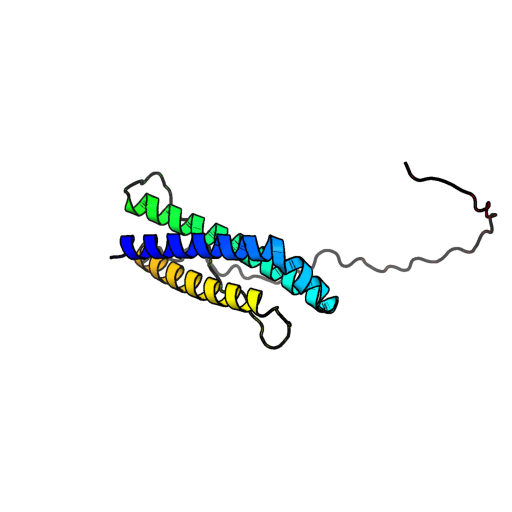.006 -22.697 1.00 55.41 90 HIS A C 1
ATOM 726 O O . HIS A 1 90 ? -1.121 -0.028 -23.900 1.00 55.41 90 HIS A O 1
ATOM 732 N N . SER A 1 91 ? -0.788 0.883 -21.868 1.00 60.22 91 SER A N 1
ATOM 733 C CA . SER A 1 91 ? 0.113 1.950 -22.339 1.00 60.22 91 SER A CA 1
ATOM 734 C C . SER A 1 91 ? 1.499 1.971 -21.690 1.00 60.22 91 SER A C 1
ATOM 736 O O . SER A 1 91 ? 2.418 2.525 -22.284 1.00 60.22 91 SER A O 1
ATOM 738 N N . ILE A 1 92 ? 1.681 1.361 -20.511 1.00 66.69 92 ILE A N 1
ATOM 739 C CA . ILE A 1 92 ? 2.938 1.428 -19.754 1.00 66.69 92 ILE A CA 1
ATOM 740 C C . ILE A 1 92 ? 3.405 0.018 -19.382 1.00 66.69 92 ILE A C 1
ATOM 742 O O . ILE A 1 92 ? 2.722 -0.719 -18.668 1.00 66.69 92 ILE A O 1
ATOM 746 N N . LEU A 1 93 ? 4.618 -0.337 -19.809 1.00 79.94 93 LEU A N 1
ATOM 747 C CA . LEU A 1 93 ? 5.301 -1.562 -19.394 1.00 79.94 93 LEU A CA 1
ATOM 748 C C . LEU A 1 93 ? 5.840 -1.396 -17.966 1.00 79.94 93 LEU A C 1
ATOM 750 O O . LEU A 1 93 ? 6.961 -0.943 -17.744 1.00 79.94 93 LEU A O 1
ATOM 754 N N . LEU A 1 94 ? 5.022 -1.751 -16.973 1.00 86.75 94 LEU A N 1
ATOM 755 C CA . LEU A 1 94 ? 5.482 -1.842 -15.588 1.00 86.75 94 LEU A CA 1
ATOM 756 C C . LEU A 1 94 ? 6.181 -3.187 -15.333 1.00 86.75 94 LEU A C 1
ATOM 758 O O . LEU A 1 94 ? 5.686 -4.226 -15.779 1.00 86.75 94 LEU A O 1
ATOM 762 N N . PRO A 1 95 ? 7.291 -3.203 -14.571 1.00 90.88 95 PRO A N 1
ATOM 763 C CA . PRO A 1 95 ? 7.928 -4.441 -14.143 1.00 90.88 95 PRO A CA 1
ATOM 764 C C . PRO A 1 95 ? 6.948 -5.339 -13.372 1.00 90.88 95 PRO A C 1
ATOM 766 O O . PRO A 1 95 ? 6.180 -4.822 -12.551 1.00 90.88 95 PRO A O 1
ATOM 769 N N . PRO A 1 96 ? 6.988 -6.673 -13.556 1.00 91.06 96 PRO A N 1
ATOM 770 C CA . PRO A 1 96 ? 6.039 -7.590 -12.921 1.00 91.06 96 PRO A CA 1
ATOM 771 C C . PRO A 1 96 ? 5.970 -7.445 -11.399 1.00 91.06 96 PRO A C 1
ATOM 773 O O . PRO A 1 96 ? 4.885 -7.453 -10.823 1.00 91.06 96 PRO A O 1
ATOM 776 N N . ARG A 1 97 ? 7.122 -7.244 -10.745 1.00 93.25 97 ARG A N 1
ATOM 777 C CA . ARG A 1 97 ? 7.186 -7.070 -9.291 1.00 93.25 97 ARG A CA 1
ATOM 778 C C . ARG A 1 97 ? 6.502 -5.783 -8.835 1.00 93.25 97 ARG A C 1
ATOM 780 O O . ARG A 1 97 ? 5.756 -5.800 -7.860 1.00 93.25 97 ARG A O 1
ATOM 787 N N . LEU A 1 98 ? 6.712 -4.676 -9.549 1.00 92.56 98 LEU A N 1
ATOM 788 C CA . LEU A 1 98 ? 6.042 -3.410 -9.247 1.00 92.56 98 LEU A CA 1
ATOM 789 C C . LEU A 1 98 ? 4.530 -3.511 -9.461 1.00 92.56 98 LEU A C 1
ATOM 791 O O . LEU A 1 98 ? 3.761 -2.964 -8.672 1.00 92.56 98 LEU A O 1
ATOM 795 N N . LEU A 1 99 ? 4.102 -4.234 -10.496 1.00 92.38 99 LEU A N 1
ATOM 796 C CA . LEU A 1 99 ? 2.691 -4.486 -10.765 1.00 92.38 99 LEU A CA 1
ATOM 797 C C . LEU A 1 99 ? 2.034 -5.288 -9.630 1.00 92.38 99 LEU A C 1
ATOM 799 O O . LEU A 1 99 ? 0.993 -4.871 -9.128 1.00 92.38 99 LEU A O 1
ATOM 803 N N . GLU A 1 100 ? 2.680 -6.357 -9.155 1.00 94.06 100 GLU A N 1
ATOM 804 C CA . GLU A 1 100 ? 2.221 -7.140 -7.996 1.00 94.06 100 GLU A CA 1
ATOM 805 C C . GLU A 1 100 ? 2.069 -6.260 -6.741 1.00 94.06 100 GLU A C 1
ATOM 807 O O . GLU A 1 100 ? 1.056 -6.323 -6.041 1.00 94.06 100 GLU A O 1
ATOM 812 N N . LEU A 1 101 ? 3.048 -5.391 -6.466 1.00 95.88 101 LEU A N 1
ATOM 813 C CA . LEU A 1 101 ? 2.986 -4.461 -5.335 1.00 95.88 101 LEU A CA 1
ATOM 814 C C . LEU A 1 101 ? 1.822 -3.472 -5.473 1.00 95.88 101 LEU A C 1
ATOM 816 O O . LEU A 1 101 ? 1.125 -3.209 -4.491 1.00 95.88 101 LEU A O 1
ATOM 820 N N . CYS A 1 102 ? 1.578 -2.949 -6.678 1.00 93.75 102 CYS A N 1
ATOM 821 C CA . CYS A 1 102 ? 0.448 -2.058 -6.942 1.00 93.75 102 CYS A CA 1
ATOM 822 C C . CYS A 1 102 ? -0.897 -2.758 -6.715 1.00 93.75 102 CYS A C 1
ATOM 824 O O . CYS A 1 102 ? -1.799 -2.173 -6.118 1.00 93.75 102 CYS A O 1
ATOM 826 N N . GLU A 1 103 ? -1.035 -4.012 -7.147 1.00 94.00 103 GLU A N 1
ATOM 827 C CA . GLU A 1 103 ? -2.245 -4.809 -6.922 1.00 94.00 103 GLU A CA 1
ATOM 828 C C . GLU A 1 103 ? -2.489 -5.059 -5.428 1.00 94.00 103 GLU A C 1
ATOM 830 O O . GLU A 1 103 ? -3.592 -4.805 -4.933 1.00 94.00 103 GLU A O 1
ATOM 835 N N . LYS A 1 104 ? -1.451 -5.463 -4.679 1.00 96.12 104 LYS A N 1
ATOM 836 C CA . LYS A 1 104 ? -1.526 -5.614 -3.215 1.00 96.12 104 LYS A CA 1
ATOM 837 C C . LYS A 1 104 ? -1.932 -4.309 -2.530 1.00 96.12 104 LYS A C 1
ATOM 839 O O . LYS A 1 104 ? -2.783 -4.324 -1.639 1.00 96.12 104 LYS A O 1
ATOM 844 N N . ALA A 1 105 ? -1.354 -3.183 -2.954 1.00 94.88 105 ALA A N 1
ATOM 845 C CA . ALA A 1 105 ? -1.680 -1.869 -2.408 1.00 94.88 105 ALA A CA 1
ATOM 846 C C . ALA A 1 105 ? -3.128 -1.477 -2.684 1.00 94.88 105 ALA A C 1
ATOM 848 O O . ALA A 1 105 ? -3.815 -1.031 -1.770 1.00 94.88 105 ALA A O 1
ATOM 849 N N . ASN A 1 106 ? -3.615 -1.689 -3.906 1.00 94.19 106 ASN A N 1
ATOM 850 C CA . ASN A 1 106 ? -4.997 -1.386 -4.266 1.00 94.19 106 ASN A CA 1
ATOM 851 C C . ASN A 1 106 ? -5.987 -2.184 -3.414 1.00 94.19 106 ASN A C 1
ATOM 853 O O . ASN A 1 106 ? -6.885 -1.594 -2.817 1.00 94.19 106 ASN A O 1
AT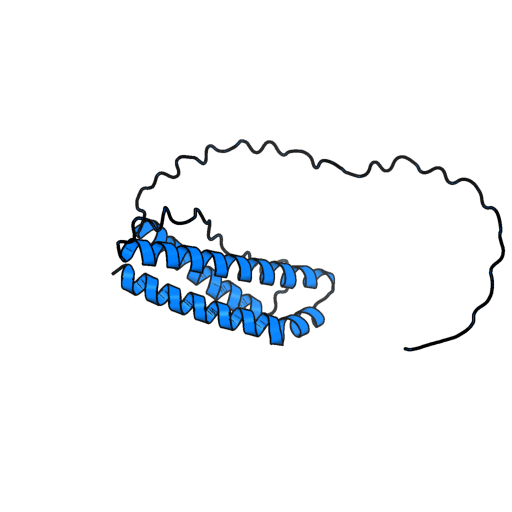OM 857 N N . HIS A 1 107 ? -5.756 -3.487 -3.247 1.00 94.69 107 HIS A N 1
ATOM 858 C CA . HIS A 1 107 ? -6.588 -4.318 -2.378 1.00 94.69 107 HIS A CA 1
ATOM 859 C C . HIS A 1 107 ? -6.550 -3.858 -0.906 1.00 94.69 107 HIS A C 1
ATOM 861 O O . HIS A 1 107 ? -7.568 -3.861 -0.208 1.00 94.69 107 HIS A O 1
ATOM 867 N N . LEU A 1 108 ? -5.388 -3.414 -0.416 1.00 95.56 108 LEU A N 1
ATOM 868 C CA . LEU A 1 108 ? -5.264 -2.828 0.918 1.00 95.56 108 LEU A CA 1
ATOM 869 C C . LEU A 1 108 ? -6.056 -1.519 1.047 1.00 95.56 108 LEU A C 1
ATOM 871 O O . LEU A 1 108 ? -6.761 -1.328 2.040 1.00 95.56 108 LEU A O 1
ATOM 875 N N . PHE A 1 109 ? -5.963 -0.631 0.057 1.00 94.00 109 PHE A N 1
ATOM 876 C CA . PHE A 1 109 ? -6.665 0.652 0.045 1.00 94.00 109 PHE A CA 1
ATOM 877 C C . PHE A 1 109 ? -8.183 0.474 0.019 1.00 94.00 109 PHE A C 1
ATOM 879 O O . PHE A 1 109 ? -8.879 1.157 0.767 1.00 94.00 109 PHE A O 1
ATOM 886 N N . GLU A 1 110 ? -8.693 -0.484 -0.752 1.00 92.19 110 GLU A N 1
ATOM 887 C CA . GLU A 1 110 ? -10.117 -0.834 -0.783 1.00 92.19 110 GLU A CA 1
ATOM 888 C C . GLU A 1 110 ? -10.613 -1.327 0.582 1.00 92.19 110 GLU A C 1
ATOM 890 O O . GLU A 1 110 ? -11.614 -0.832 1.109 1.00 92.19 110 GLU A O 1
ATOM 895 N N . ARG A 1 111 ? -9.877 -2.254 1.211 1.00 93.94 111 ARG A N 1
ATOM 896 C CA . ARG A 1 111 ? -10.202 -2.759 2.555 1.00 93.94 111 ARG A CA 1
ATOM 897 C C . ARG A 1 111 ? -10.175 -1.650 3.603 1.00 93.94 111 ARG A C 1
ATOM 899 O O . ARG A 1 111 ? -11.066 -1.585 4.451 1.00 93.94 111 ARG A O 1
ATOM 906 N N . LEU A 1 112 ? -9.173 -0.775 3.550 1.00 92.69 112 LEU A N 1
ATOM 907 C CA . LEU A 1 112 ? -9.063 0.364 4.458 1.00 92.69 112 LEU A CA 1
ATOM 908 C C . LEU A 1 112 ? -10.197 1.369 4.236 1.00 92.69 112 LEU A C 1
ATOM 910 O O . LEU A 1 112 ? -10.751 1.876 5.209 1.00 92.69 112 LEU A O 1
ATOM 914 N N . HIS A 1 113 ? -10.587 1.618 2.987 1.00 89.81 113 HIS A N 1
ATOM 915 C CA . HIS A 1 113 ? -11.720 2.479 2.668 1.00 89.81 113 HIS A CA 1
ATOM 916 C C . HIS A 1 113 ? -13.028 1.926 3.248 1.00 89.81 113 HIS A C 1
ATOM 918 O O . HIS A 1 113 ? -13.754 2.654 3.924 1.00 89.81 113 HIS A O 1
ATOM 924 N N . ALA A 1 114 ? -13.287 0.625 3.089 1.00 88.81 114 ALA A N 1
ATOM 925 C CA . ALA A 1 114 ? -14.454 -0.026 3.682 1.00 88.81 114 ALA A CA 1
ATOM 926 C C . ALA A 1 114 ? -14.478 0.102 5.219 1.00 88.81 114 ALA A C 1
ATOM 928 O O . ALA A 1 114 ? -15.513 0.421 5.805 1.00 88.81 114 ALA A O 1
ATOM 929 N N . VAL A 1 115 ? -13.330 -0.084 5.884 1.00 90.00 115 VAL A N 1
ATOM 930 C CA . VAL A 1 115 ? -13.214 0.107 7.341 1.00 90.00 115 VAL A CA 1
ATOM 931 C C . VAL A 1 115 ? -13.409 1.568 7.740 1.00 90.00 115 VAL A C 1
ATOM 933 O O . VAL A 1 115 ? -14.092 1.840 8.723 1.00 90.00 115 VAL A O 1
ATOM 936 N N . HIS A 1 116 ? -12.853 2.512 6.983 1.00 87.56 116 HIS A N 1
ATOM 937 C CA . HIS A 1 116 ? -13.019 3.941 7.233 1.00 87.56 116 HIS A CA 1
ATOM 938 C C . HIS A 1 116 ? -14.498 4.347 7.209 1.00 87.56 116 HIS A C 1
ATOM 940 O O . HIS A 1 116 ? -14.956 4.981 8.160 1.00 87.56 116 HIS A O 1
ATOM 946 N N . LEU A 1 117 ? -15.252 3.911 6.192 1.00 85.19 117 LEU A N 1
ATOM 947 C CA . LEU A 1 117 ? -16.697 4.147 6.102 1.00 85.19 117 LEU A CA 1
ATOM 948 C C . LEU A 1 117 ? -17.469 3.505 7.266 1.00 85.19 117 LEU A C 1
ATOM 950 O O . LEU A 1 117 ? -18.438 4.079 7.753 1.00 85.19 117 LEU A O 1
ATOM 954 N N . ALA A 1 118 ? -17.029 2.339 7.746 1.00 86.56 118 ALA A N 1
ATOM 955 C CA . ALA A 1 118 ? -17.648 1.673 8.891 1.00 86.56 118 ALA A CA 1
ATOM 956 C C . ALA A 1 118 ? -17.358 2.366 10.239 1.00 86.56 118 ALA A C 1
ATOM 958 O O . ALA A 1 118 ? -18.162 2.253 11.163 1.00 86.56 118 ALA A O 1
ATOM 959 N N . ILE A 1 119 ? -16.216 3.053 10.380 1.00 83.12 119 ILE A N 1
ATOM 960 C CA . ILE A 1 119 ? -15.840 3.798 11.599 1.00 83.12 119 ILE A CA 1
ATOM 961 C C . ILE A 1 119 ? -16.473 5.194 11.624 1.00 83.12 119 ILE A C 1
ATOM 963 O O . ILE A 1 119 ? -16.838 5.677 12.698 1.00 83.12 119 ILE A O 1
ATOM 967 N N . LEU A 1 120 ? -16.611 5.837 10.463 1.00 78.25 120 LEU A N 1
ATOM 968 C CA . LEU A 1 120 ? -17.244 7.149 10.303 1.00 78.25 120 LEU A CA 1
ATOM 969 C C . LEU A 1 120 ? -18.502 7.052 9.421 1.00 78.25 120 LEU A C 1
ATOM 971 O O . LEU A 1 120 ? -18.534 7.633 8.334 1.00 78.25 120 LEU A O 1
ATOM 975 N N . PRO A 1 121 ? -19.550 6.328 9.857 1.00 61.88 121 PRO A N 1
ATOM 976 C CA . PRO A 1 121 ? -20.793 6.282 9.107 1.00 61.88 121 PRO A CA 1
ATOM 977 C C . PRO A 1 121 ? -21.461 7.660 9.170 1.00 61.88 121 PRO A C 1
ATOM 979 O O . PRO A 1 121 ? -21.832 8.126 10.244 1.00 61.88 121 PRO A O 1
ATOM 982 N N . GLY A 1 122 ? -21.618 8.318 8.022 1.00 56.84 122 GLY A N 1
ATOM 983 C CA . GLY A 1 122 ? -22.431 9.531 7.929 1.00 56.84 122 GLY A CA 1
ATOM 984 C C . GLY A 1 122 ? -21.779 10.818 8.436 1.00 56.84 122 GLY A C 1
ATOM 985 O O . GLY A 1 122 ? -22.504 11.765 8.724 1.00 56.84 122 GLY A O 1
ATOM 986 N N . GLU A 1 123 ? -20.444 10.918 8.484 1.00 53.41 123 GLU A N 1
ATOM 987 C CA . GLU A 1 123 ? -19.860 12.243 8.253 1.00 53.41 123 GLU A CA 1
ATOM 988 C C . GLU A 1 123 ? -20.179 12.605 6.806 1.00 53.41 123 GLU A C 1
ATOM 990 O O . GLU A 1 123 ? -19.508 12.173 5.870 1.00 53.41 123 GLU A O 1
ATOM 995 N N . GLU A 1 124 ? -21.281 13.329 6.658 1.00 46.12 124 GLU A N 1
ATOM 996 C CA . GLU A 1 124 ? -21.681 14.086 5.491 1.00 46.12 124 GLU A CA 1
ATOM 997 C C . GLU A 1 124 ? -20.413 14.505 4.730 1.00 46.12 124 GLU A C 1
ATOM 999 O O . GLU A 1 124 ? -19.515 15.166 5.273 1.00 46.12 124 GLU A O 1
ATOM 1004 N N . LEU A 1 125 ? -20.313 14.097 3.462 1.00 48.44 125 LEU A N 1
ATOM 1005 C CA . LEU A 1 125 ? -19.382 14.676 2.490 1.00 48.44 125 LEU A CA 1
ATOM 1006 C C . LEU A 1 125 ? -19.775 16.146 2.211 1.00 48.44 125 LEU A C 1
ATOM 1008 O O . LEU A 1 125 ? -19.690 16.619 1.082 1.00 48.44 125 LEU A O 1
ATOM 1012 N N . ASP A 1 126 ? -20.228 16.861 3.240 1.00 40.41 126 ASP A N 1
ATOM 1013 C CA . ASP A 1 126 ? -20.583 18.261 3.233 1.00 40.41 126 ASP A CA 1
ATOM 1014 C C . ASP A 1 126 ? -19.283 19.039 3.070 1.00 40.41 126 ASP A C 1
ATOM 1016 O O . ASP A 1 126 ? -18.394 19.057 3.938 1.00 40.41 126 ASP A O 1
ATOM 1020 N N . GLY A 1 127 ? -19.132 19.603 1.876 1.00 39.97 127 GLY A N 1
ATOM 1021 C CA . GLY A 1 127 ? -18.020 20.471 1.523 1.00 39.97 127 GLY A CA 1
ATOM 1022 C C . GLY A 1 127 ? -17.281 20.120 0.237 1.00 39.97 127 GLY A C 1
ATOM 1023 O O . GLY A 1 127 ? -16.372 20.867 -0.116 1.00 39.97 127 GLY A O 1
ATOM 1024 N N . VAL A 1 128 ? -17.655 19.068 -0.500 1.00 43.47 128 VAL A N 1
ATOM 1025 C CA . VAL A 1 128 ? -17.413 19.083 -1.953 1.00 43.47 128 VAL A CA 1
ATOM 1026 C C . VAL A 1 128 ? -18.662 19.656 -2.607 1.00 43.47 128 VAL A C 1
ATOM 1028 O O . VAL A 1 128 ? -19.370 18.984 -3.351 1.00 43.47 128 VAL A O 1
ATOM 1031 N N . GLU A 1 129 ? -18.921 20.944 -2.351 1.00 38.34 129 GLU A N 1
ATOM 1032 C CA . GLU A 1 129 ? -19.415 21.751 -3.460 1.00 38.34 129 GLU A CA 1
ATOM 1033 C C . GLU A 1 129 ? -18.462 21.450 -4.609 1.00 38.34 129 GLU A C 1
ATOM 1035 O O . GLU A 1 129 ? -17.239 21.573 -4.461 1.00 38.34 129 GLU A O 1
ATOM 1040 N N . ALA A 1 130 ? -19.021 20.955 -5.709 1.00 42.88 130 ALA A N 1
ATOM 1041 C CA . ALA A 1 130 ? -18.350 20.942 -6.984 1.00 42.88 130 ALA A CA 1
ATOM 1042 C C . ALA A 1 130 ? -17.851 22.369 -7.205 1.00 42.88 130 ALA A C 1
ATOM 1044 O O . ALA A 1 130 ? -18.595 23.239 -7.651 1.00 42.88 130 ALA A O 1
ATOM 1045 N N . ARG A 1 131 ? -16.600 22.640 -6.815 1.00 42.69 131 ARG A N 1
ATOM 1046 C CA . ARG A 1 131 ? -15.890 23.791 -7.329 1.00 42.69 131 ARG A CA 1
ATOM 1047 C C . ARG A 1 131 ? -15.858 23.506 -8.804 1.00 42.69 131 ARG A C 1
ATOM 1049 O O . ARG A 1 131 ? -15.170 22.588 -9.239 1.00 42.69 131 ARG A O 1
ATOM 1056 N N . ASP A 1 132 ? -16.720 24.222 -9.502 1.00 42.34 132 ASP A N 1
ATOM 1057 C CA . ASP A 1 132 ? -16.755 24.331 -10.936 1.00 42.34 132 ASP A CA 1
ATOM 1058 C C . ASP A 1 132 ? -15.318 24.645 -11.347 1.00 42.34 132 ASP A C 1
ATOM 1060 O O . ASP A 1 132 ? -14.831 25.771 -11.218 1.00 42.34 132 ASP A O 1
ATOM 1064 N N . HIS A 1 133 ? -14.568 23.592 -11.667 1.00 46.81 133 HIS A N 1
ATOM 1065 C CA . HIS A 1 133 ? -13.209 23.691 -12.145 1.00 46.81 133 HIS A CA 1
ATOM 1066 C C . HIS A 1 133 ? -13.353 24.185 -13.573 1.00 46.81 133 HIS A C 1
ATOM 1068 O O . HIS A 1 133 ? -13.216 23.427 -14.529 1.00 46.81 133 HIS A O 1
ATOM 1074 N N . THR A 1 134 ? -13.660 25.474 -13.714 1.00 44.09 134 THR A N 1
ATOM 1075 C CA . THR A 1 134 ? -13.375 26.183 -14.945 1.00 44.09 134 THR A CA 1
ATOM 1076 C C . THR A 1 134 ? -11.893 25.929 -15.192 1.00 44.09 134 THR A C 1
ATOM 1078 O O . THR A 1 134 ? -11.077 26.224 -14.310 1.00 44.09 134 THR A O 1
ATOM 1081 N N . PRO A 1 135 ? -11.522 25.284 -16.309 1.00 40.94 135 PRO A N 1
ATOM 1082 C CA . PRO A 1 135 ? -10.130 24.989 -16.571 1.00 40.94 135 PRO A CA 1
ATOM 1083 C C . PRO A 1 135 ? -9.395 26.324 -16.633 1.00 40.94 135 PRO A C 1
ATOM 1085 O O . PRO A 1 135 ? -9.613 27.124 -17.541 1.00 40.94 135 PRO A O 1
ATOM 1088 N N . VAL A 1 136 ? -8.558 26.586 -15.629 1.00 50.69 136 VAL A N 1
ATOM 1089 C CA . VAL A 1 136 ? -7.611 27.693 -15.677 1.00 50.69 136 VAL A CA 1
ATOM 1090 C C . VAL A 1 136 ? -6.676 27.357 -16.839 1.00 50.69 136 VAL A C 1
ATOM 1092 O O . VAL A 1 136 ? -6.029 26.305 -16.793 1.00 50.69 136 VAL A O 1
ATOM 1095 N N . PRO A 1 137 ? -6.634 28.170 -17.909 1.00 51.97 137 PRO A N 1
ATOM 1096 C CA . PRO A 1 137 ? -5.691 27.931 -18.988 1.00 51.97 137 PRO A CA 1
ATOM 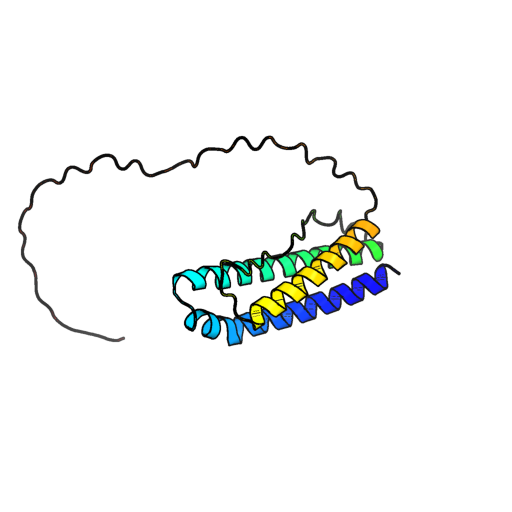1097 C C . PRO A 1 137 ? -4.273 27.963 -18.405 1.00 51.97 137 PRO A C 1
ATOM 1099 O O . PRO A 1 137 ? -4.020 28.734 -17.476 1.00 51.97 137 PRO A O 1
ATOM 1102 N N . PRO A 1 138 ? -3.343 27.133 -18.906 1.00 51.00 138 PRO A N 1
ATOM 1103 C CA . PRO A 1 138 ? -1.987 27.101 -18.385 1.00 51.00 138 PRO A CA 1
ATOM 1104 C C . PRO A 1 138 ? -1.354 28.491 -18.504 1.00 51.00 138 PRO A C 1
ATOM 1106 O O . PRO A 1 138 ? -1.066 28.980 -19.597 1.00 51.00 138 PRO A O 1
ATOM 1109 N N . THR A 1 139 ? -1.152 29.139 -17.358 1.00 51.94 139 THR A N 1
ATOM 1110 C CA . THR A 1 139 ? -0.369 30.364 -17.251 1.00 51.94 139 THR A CA 1
ATOM 1111 C C . THR A 1 139 ? 1.066 30.037 -17.647 1.00 51.94 139 THR A C 1
ATOM 1113 O O . THR A 1 139 ? 1.758 29.314 -16.934 1.00 51.94 139 THR A O 1
ATOM 1116 N N . GLY A 1 140 ? 1.507 30.582 -18.781 1.00 44.47 140 GLY A N 1
ATOM 1117 C CA . GLY A 1 140 ? 2.913 30.585 -19.181 1.00 44.47 140 GLY A CA 1
ATOM 1118 C C . GLY A 1 140 ? 3.312 29.511 -20.189 1.00 44.47 140 GLY A C 1
ATOM 1119 O O . GLY A 1 140 ? 4.262 28.771 -19.955 1.00 44.47 140 GLY A O 1
ATOM 1120 N N . ALA A 1 141 ? 2.665 29.476 -21.355 1.00 40.91 141 ALA A N 1
ATOM 1121 C CA . ALA A 1 141 ? 3.416 29.123 -22.557 1.00 40.91 141 ALA A CA 1
ATOM 1122 C C . ALA A 1 141 ? 4.473 30.225 -22.782 1.00 40.91 141 ALA A C 1
ATOM 1124 O O . ALA A 1 141 ? 4.100 31.405 -22.779 1.00 40.91 141 ALA A O 1
ATOM 1125 N N . PRO A 1 142 ? 5.769 29.913 -22.961 1.00 41.38 142 PRO A N 1
ATOM 1126 C CA . PRO A 1 142 ? 6.697 30.907 -23.470 1.00 41.38 142 PRO A CA 1
ATOM 1127 C C . PRO A 1 142 ? 6.222 31.307 -24.868 1.00 41.38 142 PRO A C 1
ATOM 1129 O O . PRO A 1 142 ? 6.156 30.489 -25.785 1.00 41.38 142 PRO A O 1
ATOM 1132 N N . SER A 1 143 ? 5.842 32.576 -25.001 1.00 43.00 143 SER A N 1
ATOM 1133 C CA . SER A 1 143 ? 5.636 33.219 -26.291 1.00 43.00 143 SER A CA 1
ATOM 1134 C C . SER A 1 143 ? 6.943 33.103 -27.067 1.00 43.00 143 SER A C 1
ATOM 1136 O O . SER A 1 143 ? 7.936 33.733 -26.701 1.00 43.00 143 SER A O 1
ATOM 1138 N N . VAL A 1 144 ? 6.965 32.280 -28.116 1.00 42.28 144 VAL A N 1
ATOM 1139 C CA . VAL A 1 144 ? 8.042 32.296 -29.109 1.00 42.28 144 VAL A CA 1
ATOM 1140 C C . VAL A 1 144 ? 7.816 33.539 -29.968 1.00 42.28 144 VAL A C 1
ATOM 1142 O O . VAL A 1 144 ? 7.341 33.474 -31.097 1.00 42.28 144 VAL A O 1
ATOM 1145 N N . ALA A 1 145 ? 8.077 34.702 -29.375 1.00 39.91 145 ALA A N 1
ATOM 1146 C CA . ALA A 1 145 ? 8.302 35.923 -30.117 1.00 39.91 145 ALA A CA 1
ATOM 1147 C C . ALA A 1 145 ? 9.691 35.812 -30.748 1.00 39.91 145 ALA A C 1
ATOM 1149 O O . ALA A 1 145 ? 10.662 35.461 -30.077 1.00 39.91 145 ALA A O 1
ATOM 1150 N N . ALA A 1 146 ? 9.733 36.051 -32.055 1.00 44.34 146 ALA A N 1
ATOM 1151 C CA . ALA A 1 146 ? 10.905 36.004 -32.908 1.00 44.34 146 ALA A CA 1
ATOM 1152 C C . ALA A 1 146 ? 12.143 36.620 -32.236 1.00 44.34 146 ALA A C 1
ATOM 1154 O O . ALA A 1 146 ? 12.208 37.826 -32.009 1.00 44.34 146 ALA A O 1
ATOM 1155 N N . LEU A 1 147 ? 13.135 35.778 -31.948 1.00 37.91 147 LEU A N 1
ATOM 1156 C CA . LEU A 1 147 ? 14.508 36.226 -31.781 1.00 37.91 147 LEU A CA 1
ATOM 1157 C C . LEU A 1 147 ? 15.071 36.418 -33.187 1.00 37.91 147 LEU A C 1
ATOM 1159 O O . LEU A 1 147 ? 15.442 35.461 -33.865 1.00 37.91 147 LEU A O 1
ATOM 1163 N N . GLU A 1 148 ? 15.058 37.671 -33.633 1.00 40.97 148 GLU A N 1
ATOM 1164 C CA . GLU A 1 148 ? 15.914 38.127 -34.719 1.00 40.97 148 GLU A CA 1
ATOM 1165 C C . GLU A 1 148 ? 17.360 37.763 -34.366 1.00 40.97 148 GLU A C 1
ATOM 1167 O O . GLU A 1 148 ? 17.840 38.045 -33.268 1.00 40.97 148 GLU A O 1
ATOM 1172 N N . VAL A 1 149 ? 18.026 37.080 -35.291 1.00 46.47 149 VAL A N 1
ATOM 1173 C CA . VAL A 1 149 ? 19.446 36.744 -35.218 1.00 46.47 149 VAL A CA 1
ATOM 1174 C C . VAL A 1 149 ? 20.223 37.954 -35.736 1.00 46.47 149 VAL A C 1
ATOM 1176 O O . VAL A 1 149 ? 20.114 38.237 -36.931 1.00 46.47 149 VAL A O 1
ATOM 1179 N N . PRO A 1 150 ? 21.012 38.672 -34.917 1.00 41.88 150 PRO A N 1
ATOM 1180 C CA . PRO A 1 150 ? 22.029 39.551 -35.456 1.00 41.88 150 PRO A CA 1
ATOM 1181 C C . PRO A 1 150 ? 23.294 38.755 -35.791 1.00 41.88 150 PRO A C 1
ATOM 1183 O O . PRO A 1 150 ? 23.685 37.812 -35.101 1.00 41.88 150 PRO A O 1
ATOM 1186 N N . GLU A 1 151 ? 23.880 39.168 -36.906 1.00 43.38 151 GLU A N 1
ATOM 1187 C CA . GLU A 1 151 ? 25.030 38.616 -37.605 1.00 43.38 151 GLU A CA 1
ATOM 1188 C C . GLU A 1 151 ? 26.250 38.286 -36.734 1.00 43.38 151 GLU A C 1
ATOM 1190 O O . GLU A 1 151 ? 26.626 38.982 -35.792 1.00 43.38 151 GLU A O 1
ATOM 1195 N N . THR A 1 152 ? 26.911 37.220 -37.178 1.00 46.09 152 THR A N 1
ATOM 1196 C CA . THR A 1 152 ? 28.308 36.843 -36.963 1.00 46.09 152 THR A CA 1
ATOM 1197 C C . THR A 1 152 ? 29.272 38.010 -36.742 1.00 46.09 152 THR A C 1
ATOM 1199 O O . THR A 1 152 ? 29.468 38.836 -37.632 1.00 46.09 152 THR A O 1
ATOM 1202 N N . VAL A 1 153 ? 30.017 37.955 -35.635 1.00 45.03 153 VAL A N 1
ATOM 1203 C CA . VAL A 1 153 ? 31.362 38.537 -35.546 1.00 45.03 153 VAL A CA 1
ATOM 1204 C C . VAL A 1 153 ? 32.317 37.446 -35.074 1.00 45.03 153 VAL A C 1
ATOM 1206 O O . VAL A 1 153 ? 32.122 36.830 -34.029 1.00 45.03 153 VAL A O 1
ATOM 1209 N N . ALA A 1 154 ? 33.315 37.185 -35.915 1.00 48.94 154 ALA A N 1
ATOM 1210 C CA . ALA A 1 154 ? 34.410 36.260 -35.690 1.00 48.94 154 ALA A CA 1
ATOM 1211 C C . ALA A 1 154 ? 35.257 36.668 -34.474 1.00 48.94 154 ALA A C 1
ATOM 1213 O O . ALA A 1 154 ? 35.519 37.853 -34.267 1.00 48.94 154 ALA A O 1
ATOM 1214 N N . GLY A 1 155 ? 35.731 35.683 -33.714 1.00 38.72 155 GLY A N 1
ATOM 1215 C CA . GLY A 1 155 ? 36.690 35.887 -32.634 1.00 38.72 155 GLY A CA 1
ATOM 1216 C C . GLY A 1 155 ? 37.293 34.559 -32.188 1.00 38.72 155 GLY A C 1
ATOM 1217 O O . GLY A 1 155 ? 36.580 33.718 -31.655 1.00 38.72 155 GLY A O 1
ATOM 1218 N N . ASP A 1 156 ? 38.580 34.411 -32.492 1.00 41.06 156 ASP A N 1
ATOM 1219 C CA . ASP A 1 156 ? 39.544 33.346 -32.190 1.00 41.06 156 ASP A CA 1
ATOM 1220 C C . ASP A 1 156 ? 39.222 32.338 -31.075 1.00 41.06 156 ASP A C 1
ATOM 1222 O O . ASP A 1 156 ? 38.908 32.682 -29.935 1.00 41.06 156 ASP A O 1
ATOM 1226 N N . ALA A 1 157 ? 39.451 31.066 -31.407 1.00 50.06 157 ALA A N 1
ATOM 1227 C CA . ALA A 1 157 ? 39.665 29.995 -30.445 1.00 50.06 157 ALA A CA 1
ATOM 1228 C C . ALA A 1 157 ? 41.032 30.148 -29.753 1.00 50.06 157 ALA A C 1
ATOM 1230 O O . ALA A 1 157 ? 42.004 30.525 -30.411 1.00 50.06 157 ALA A O 1
ATOM 1231 N N . PRO A 1 158 ? 41.144 29.737 -28.481 1.00 49.31 158 PRO A N 1
ATOM 1232 C CA . PRO A 1 158 ? 42.394 29.190 -27.990 1.00 49.31 158 PRO A CA 1
ATOM 1233 C C . PRO A 1 158 ? 42.241 27.725 -27.564 1.00 49.31 158 PRO A C 1
ATOM 1235 O O . PRO A 1 158 ? 41.360 27.360 -26.787 1.00 49.31 158 PRO A O 1
ATOM 1238 N N . ASP A 1 159 ? 43.135 26.953 -28.170 1.00 45.44 159 ASP A N 1
ATOM 1239 C CA . ASP A 1 159 ? 43.748 25.667 -27.850 1.00 45.44 159 ASP A CA 1
ATOM 1240 C C . ASP A 1 159 ? 43.270 24.830 -26.653 1.00 45.44 159 ASP A C 1
ATOM 1242 O O . ASP A 1 159 ? 43.160 25.259 -25.504 1.00 45.44 159 ASP A O 1
ATOM 1246 N N . GLU A 1 160 ? 43.12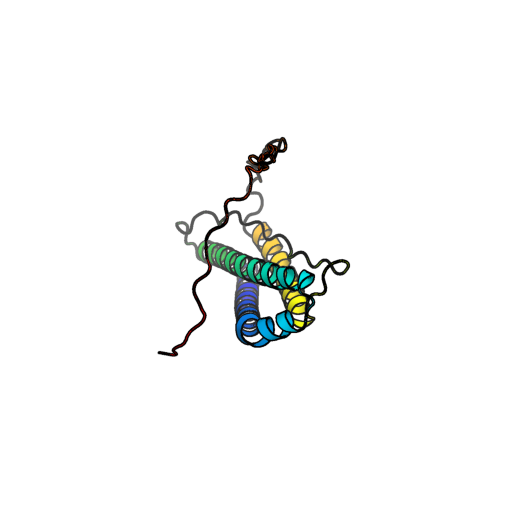8 23.548 -26.989 1.00 50.31 160 GLU A N 1
ATOM 1247 C CA . GLU A 1 160 ? 43.331 22.382 -26.140 1.00 50.31 160 GLU A CA 1
ATOM 1248 C C . GLU A 1 160 ? 44.588 22.539 -25.264 1.00 50.31 160 GLU A C 1
ATOM 1250 O O . GLU A 1 160 ? 45.673 22.715 -25.806 1.00 50.31 160 GLU A O 1
ATOM 1255 N N . ASP A 1 161 ? 44.478 22.396 -23.938 1.00 48.28 161 ASP A N 1
ATOM 1256 C CA . ASP A 1 161 ? 45.331 21.430 -23.237 1.00 48.28 161 ASP A CA 1
ATOM 1257 C C . ASP A 1 161 ? 44.918 21.165 -21.777 1.00 48.28 161 ASP A C 1
ATOM 1259 O O . ASP A 1 161 ? 44.684 22.062 -20.971 1.00 48.28 161 ASP A O 1
ATOM 1263 N N . GLU A 1 162 ? 44.910 19.869 -21.477 1.00 43.38 162 GLU A N 1
ATOM 1264 C CA . GLU A 1 162 ? 45.412 19.235 -20.258 1.00 43.38 162 GLU A CA 1
ATOM 1265 C C . GLU A 1 162 ? 44.880 19.546 -18.836 1.00 43.38 162 GLU A C 1
ATOM 1267 O O . GLU A 1 162 ? 45.135 20.584 -18.233 1.00 43.38 162 GLU A O 1
ATOM 1272 N N . ARG A 1 163 ? 44.443 18.427 -18.216 1.00 44.78 163 ARG A N 1
ATOM 1273 C CA . ARG A 1 163 ? 44.691 17.995 -16.815 1.00 44.78 163 ARG A CA 1
ATOM 1274 C C . ARG A 1 163 ? 43.794 18.641 -15.742 1.00 44.78 163 ARG A C 1
ATOM 1276 O O . ARG A 1 163 ? 43.520 19.824 -15.754 1.00 44.78 163 ARG A O 1
ATOM 1283 N N . ALA A 1 164 ? 43.307 17.942 -14.722 1.00 45.75 164 ALA A N 1
ATOM 1284 C CA . ALA A 1 164 ? 43.559 16.601 -14.218 1.00 45.75 164 ALA A CA 1
ATOM 1285 C C . ALA A 1 164 ? 42.433 16.210 -13.244 1.00 45.75 164 ALA A C 1
ATOM 1287 O O . ALA A 1 164 ? 41.770 17.058 -12.652 1.00 45.75 164 ALA A O 1
ATOM 1288 N N . TYR A 1 165 ? 42.299 14.900 -13.048 1.00 45.12 165 TYR A N 1
ATOM 1289 C CA . TYR A 1 165 ? 41.841 14.287 -11.804 1.00 45.12 165 TYR A CA 1
ATOM 1290 C C . TYR A 1 165 ? 42.462 14.955 -10.563 1.00 45.12 165 TYR A C 1
ATOM 1292 O O . TYR A 1 165 ? 43.689 14.961 -10.435 1.00 45.12 165 TYR A O 1
ATOM 1300 N N . ALA A 1 166 ? 41.616 15.399 -9.631 1.00 48.78 166 ALA A N 1
ATOM 1301 C CA . ALA A 1 166 ? 41.851 15.382 -8.185 1.00 48.78 166 ALA A CA 1
ATOM 1302 C C . ALA A 1 166 ? 40.509 15.504 -7.452 1.00 48.78 166 ALA A C 1
ATOM 1304 O O . ALA A 1 166 ? 39.750 16.442 -7.781 1.00 48.78 166 ALA A O 1
#

Sequence (166 aa):
MTKTMLENIYHDALTLMEEMRDYVREDARRDREALPWEDRAAIIQVNRLMTVRLCHALQLIQAHRARLAGDLEAGRPPRIGLAPVPVDRHSILLPPRLLELCEKANHLFERLHAVHLAILPGEELDGVEARDHTPVPPTGAPSVAALEVPETVAGDAPDEDERAYA

InterPro domains:
  IPR010848 Protein of unknown function DUF1465 [PF07323] (2-115)
  IPR038301 AraC-like superfamily [G3DSA:1.10.8.930] (1-119)

Foldseek 3Di:
DLLVLLVVLLVLLVVLLVLLVCCVPPPLVVQLVPDDPVQSVVSVVLSVVLNVLSVLLNQQSVLLNCVVVVNPVSDDRPPDDSDQRDPPPPPHDDDPSSVVSSVSSRVSSVSSVVSSCVSDPDPPPPPPPVPVCPPPPDPDDDPPDDDDDDDDDDDDDDDDDDDDDD

Radius of gyration: 25.05 Å; chains: 1; bounding box: 68×47×61 Å

pLDDT: mean 75.39, std 20.6, range [37.91, 98.0]

Secondary structure (DSSP, 8-state):
-HHHHHHHHHHHHHHHHHHHHHHHHHTHHHHHHHS-HHHHHHHHHHHHHHHHHHHHHHHHHHHHHHHHTT-SSS-SPP----PPP---TTT----HHHHHHHHHHHHHHHHHHHHHHHHSTT---TT-----------S---------------------------

=== Feature glossary ===
Key to the feature types in this record:

Secondary structure (8-state, DSSP). Secondary structure is the local, repeating backbone conformation. DSSP classifies it into eight states by reading the hydrogen-bond network: three helix types (H, G, I), two β types (E, B), two non-regular types (T, S), and unstructured coil (-).

Backbone torsions (φ/ψ). Backbone dihedral angles. Every residue except chain termini has a φ (preceding-C → N → Cα → C) and a ψ (N → Cα → C → next-N). They are reported in degrees following the IUPAC sign convention. Secondary structure is essentially a statement about which (φ, ψ) basin each residue occupies.

Predicted aligned error. Predicted Aligned Error (PAE) is an AlphaFold confidence matrix: entry (i, j) is the expected error in the position of residue j, in ångströms, when the prediction is superimposed on the true structure at residue i. Low PAE within a block of residues means that block is internally rigid and well-predicted; high PAE between two blocks means their relative placement is uncertain even if each block individually is confident.

B-factor. B-factor (Debye–Waller factor) reflects atomic displacement in the crystal lattice. It is an experimental observable (units Å²), not a prediction; low values mean the atom is pinned down, high values mean it moves or is heterogeneous across the crystal.

Secondary structure (3-state, P-SEA). Three-state secondary structure (P-SEA) collapses the eight DSSP classes into helix (a), strand (b), and coil (c). P-SEA assigns these from Cα geometry alone — distances and angles — without requiring backbone oxygens, so it works on any Cα trace.

Sequence. Primary structure: the covalent order of the twenty standard amino acids along the backbone. Two proteins with the same sequence will (almost always) fold to the same structure; two with 30% identity often share a fold but not the details.

pLDDT. pLDDT is the predicted lDDT-Cα score: AlphaFold's confidence that the local environment of each residue (all inter-atomic distances within 15 Å) is correctly placed. It is a per-residue number between 0 and 100, with higher meaning more reliable.

InterPro / GO / CATH / organism. Functional annotations link the protein to curated databases. InterPro entries identify conserved domains and families by matching the sequence against member-database signatures (Pfam, PROSITE, CDD, …). Gene Ontology (GO) terms describe molecular function, biological process, and cellular component in a controlled vocabulary. CATH places the structure in a hierarchical fold classification (Class/Architecture/Topology/Homologous-superfamily). The organism is the source species.

Contact-map, Ramachandran, and PAE plots. Three diagnostic plots accompany the record. The Cα contact map visualizes the tertiary structure as a 2D adjacency matrix (8 Å cutoff, sequence-local contacts suppressed). The Ramachandran plot shows the distribution of backbone (φ, ψ) torsions, with points in the α and β basins reflecting secondary structure content. The PAE plot shows AlphaFold's inter-residue confidence as a color matrix.

mmCIF coordinates. The mmCIF table is the protein's shape written out atom by atom. For each backbone N, Cα, C, and carbonyl O, it records an (x, y, z) coordinate triple in Å plus the residue type, chain letter, and residue number.

Radius of gyration, Cα contacts, bounding box. Three whole-structure scalars: the radius of gyration (RMS distance of Cα from centroid, in Å), the count of Cα–Cα contacts (pairs closer than 8 Å and separated by more than four residues in sequence — i.e. tertiary, not local, contacts), and the bounding-box dimensions. Together they distinguish compact globular folds from extended fibres or disordered chains.

Foldseek 3Di. The Foldseek 3Di string encodes local tertiary geometry as a 20-letter alphabet — one character per residue — derived from the relative positions of nearby Cα atoms. Unlike the amino-acid sequence, 3Di is a direct function of the 3D structure, so two proteins with the same fold have similar 3Di strings even at low sequence identity.

Rendered structure images. Six rendered views show the 3D structure from the faces of a cube — i.e. along ±x, ±y, ±z. Rendering representation is drawn randomly per protein from cartoon (secondary-structure ribbons), sticks (backbone bonds), or molecular surface; coloring is either N→C rainbow (blue at the N-terminus through red at the C-terminus) or one color per chain.

Nearest PDB structures. The Foldseek neighbor list gives the closest experimentally determined structures in the PDB, ranked by structural alignment. TM-score near 1 means near-identical fold; near 0.3 means only rough topology match. This is how one finds what a novel AlphaFold prediction most resembles in the solved-structure universe.

Solvent-accessible surface area. SASA measures how much of the protein is reachable by solvent. It is computed by rolling a water-sized probe over the atomic surface and summing the exposed area (Å²). Per-residue SASA distinguishes core (buried, low SASA) from surface (exposed, high SASA) residues; total SASA is a whole-molecule size measure.